Protein AF-A0A8C6SG11-F1 (afdb_monomer_lite)

Secondary structure (DSSP, 8-state):
-HHHHHHHHHHHHHHHHHHHHHHHHHHHHHHH-HHHHHHHHH-HHHHHHHHHHS---

Organism: NCBI:txid47308

Radius of gyration: 19.24 Å; chains: 1; bounding box: 48×27×37 Å

Structure (mmCIF, N/CA/C/O backbone):
data_AF-A0A8C6SG11-F1
#
_entry.id   AF-A0A8C6SG11-F1
#
loop_
_atom_site.group_PDB
_atom_site.id
_atom_site.type_symbol
_atom_site.label_atom_id
_atom_site.label_alt_id
_atom_site.label_comp_id
_atom_site.label_asym_id
_atom_site.label_entity_id
_atom_site.label_seq_id
_atom_site.pdbx_PDB_ins_code
_atom_site.Cartn_x
_atom_site.Cartn_y
_atom_site.Cartn_z
_atom_site.occupancy
_atom_site.B_iso_or_equiv
_atom_site.auth_seq_id
_atom_site.auth_comp_id
_atom_site.auth_asym_id
_atom_site.auth_atom_id
_atom_site.pdbx_PDB_model_num
ATOM 1 N N . MET A 1 1 ? 37.489 -1.141 -18.345 1.00 49.09 1 MET A N 1
ATOM 2 C CA . MET A 1 1 ? 36.276 -0.286 -18.416 1.00 49.09 1 MET A CA 1
ATOM 3 C C . MET A 1 1 ? 34.943 -1.060 -18.444 1.00 49.09 1 MET A C 1
ATOM 5 O O . MET A 1 1 ? 33.910 -0.437 -18.255 1.00 49.09 1 MET A O 1
ATOM 9 N N . ALA A 1 2 ? 34.917 -2.397 -18.573 1.00 54.31 2 ALA A N 1
ATOM 10 C CA . ALA A 1 2 ? 33.662 -3.170 -18.653 1.00 54.31 2 ALA A CA 1
ATOM 11 C C . ALA A 1 2 ? 32.944 -3.451 -17.306 1.00 54.31 2 ALA A C 1
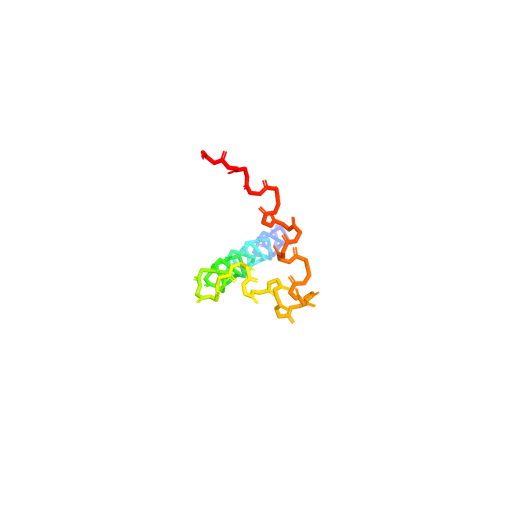ATOM 13 O O . ALA A 1 2 ? 31.753 -3.754 -17.293 1.00 54.31 2 ALA A O 1
ATOM 14 N N . SER A 1 3 ? 33.626 -3.345 -16.159 1.00 59.62 3 SER A N 1
ATOM 15 C CA . SER A 1 3 ? 33.041 -3.640 -14.835 1.00 59.62 3 SER A CA 1
ATOM 16 C C . SER A 1 3 ? 32.130 -2.527 -14.294 1.00 59.62 3 SER A C 1
ATOM 18 O O . SER A 1 3 ? 31.143 -2.815 -13.617 1.00 59.62 3 SER A O 1
ATOM 20 N N . LEU A 1 4 ? 32.417 -1.262 -14.627 1.00 57.16 4 LEU A N 1
ATOM 21 C CA . LEU A 1 4 ? 31.584 -0.104 -14.271 1.00 57.16 4 LEU A CA 1
ATOM 22 C C . LEU A 1 4 ? 30.234 -0.121 -15.002 1.00 57.16 4 LEU A C 1
ATOM 24 O O . LEU A 1 4 ? 29.212 0.175 -14.390 1.00 57.16 4 LEU A O 1
ATOM 28 N N . CYS A 1 5 ? 30.223 -0.545 -16.269 1.00 59.75 5 CYS A N 1
ATOM 29 C CA . CYS A 1 5 ? 29.012 -0.652 -17.086 1.00 59.75 5 CYS A CA 1
ATOM 30 C C . CYS A 1 5 ? 28.004 -1.658 -16.491 1.00 59.75 5 CYS A C 1
ATOM 32 O O . CYS A 1 5 ? 26.829 -1.336 -16.337 1.00 59.75 5 CYS A O 1
ATOM 34 N N . LYS A 1 6 ? 28.469 -2.826 -16.015 1.00 61.66 6 LYS A N 1
ATOM 35 C CA . LYS A 1 6 ? 27.599 -3.829 -15.366 1.00 61.66 6 LYS A CA 1
ATOM 36 C C . LYS A 1 6 ? 27.030 -3.369 -14.016 1.00 61.66 6 LYS A C 1
ATOM 38 O O . LYS A 1 6 ? 25.886 -3.685 -13.698 1.00 61.66 6 LYS A O 1
ATOM 43 N N . ARG A 1 7 ? 27.796 -2.614 -13.215 1.00 62.19 7 ARG A N 1
ATOM 44 C CA . ARG A 1 7 ? 27.298 -2.045 -11.944 1.00 62.19 7 ARG A CA 1
ATOM 45 C C . ARG A 1 7 ? 26.260 -0.950 -12.167 1.00 62.19 7 ARG A C 1
ATOM 47 O O . ARG A 1 7 ? 25.284 -0.898 -11.422 1.00 62.19 7 ARG A O 1
ATOM 54 N N . GLN A 1 8 ? 26.459 -0.092 -13.166 1.00 65.25 8 GLN A N 1
ATOM 55 C CA . GLN A 1 8 ? 25.486 0.947 -13.505 1.00 65.25 8 GLN A CA 1
ATOM 56 C C . GLN A 1 8 ? 24.178 0.332 -14.006 1.00 65.25 8 GLN A C 1
ATOM 58 O O . GLN A 1 8 ? 23.128 0.695 -13.488 1.00 65.25 8 GLN A O 1
ATOM 63 N N . GLN A 1 9 ? 24.245 -0.671 -14.889 1.00 67.88 9 GLN A N 1
ATOM 64 C CA . GLN A 1 9 ? 23.063 -1.408 -15.341 1.00 67.88 9 GLN A CA 1
ATOM 65 C C . GLN A 1 9 ? 22.317 -2.061 -14.165 1.00 67.88 9 GLN A C 1
ATOM 67 O O . GLN A 1 9 ? 21.143 -1.785 -13.963 1.00 67.88 9 GLN A O 1
ATOM 72 N N . CYS A 1 10 ? 23.021 -2.781 -13.281 1.00 69.12 10 CYS A N 1
ATOM 73 C CA . CYS A 1 10 ? 22.426 -3.365 -12.069 1.00 69.12 10 CYS A CA 1
ATOM 74 C C . CYS A 1 10 ? 21.793 -2.309 -11.140 1.00 69.12 10 CYS A C 1
ATOM 76 O O . CYS A 1 10 ? 20.779 -2.558 -10.494 1.00 69.12 10 CYS A O 1
ATOM 78 N N . THR A 1 11 ? 22.359 -1.101 -11.072 1.00 70.25 11 THR A N 1
ATOM 79 C CA . THR A 1 11 ? 21.786 -0.005 -10.274 1.00 70.25 11 THR A CA 1
ATOM 80 C C . THR A 1 11 ? 20.516 0.561 -10.913 1.00 70.25 11 THR A C 1
ATOM 82 O O . THR A 1 11 ? 19.573 0.883 -10.191 1.00 70.25 11 THR A O 1
ATOM 85 N N . ILE A 1 12 ? 20.477 0.669 -12.244 1.00 72.38 12 ILE A N 1
ATOM 86 C CA . ILE A 1 12 ? 19.302 1.107 -13.008 1.00 72.38 12 ILE A CA 1
ATOM 87 C C . ILE A 1 12 ? 18.184 0.070 -12.885 1.00 72.38 12 ILE A C 1
ATOM 89 O O . ILE A 1 12 ? 17.073 0.432 -12.508 1.00 72.38 12 ILE A O 1
ATOM 93 N N . ASP A 1 13 ? 18.490 -1.212 -13.080 1.00 74.81 13 ASP A N 1
ATOM 94 C CA . ASP A 1 13 ? 17.511 -2.299 -12.987 1.00 74.81 13 ASP A CA 1
ATOM 95 C C . ASP A 1 13 ? 16.915 -2.385 -11.571 1.00 74.81 13 ASP A C 1
ATOM 97 O O . ASP A 1 13 ? 15.702 -2.486 -11.396 1.00 74.81 13 ASP A O 1
ATOM 101 N N . ARG A 1 14 ? 17.747 -2.238 -10.526 1.00 77.00 14 ARG A N 1
ATOM 102 C CA . ARG A 1 14 ? 17.269 -2.178 -9.132 1.00 77.00 14 ARG A CA 1
ATOM 103 C C . ARG A 1 14 ? 16.398 -0.955 -8.855 1.00 77.00 14 ARG A C 1
ATOM 105 O O . ARG A 1 14 ? 15.478 -1.052 -8.044 1.00 77.00 14 ARG A O 1
ATOM 112 N N . ARG A 1 15 ? 16.681 0.191 -9.487 1.00 81.56 15 ARG A N 1
ATOM 113 C CA . ARG A 1 15 ? 15.819 1.381 -9.393 1.00 81.56 15 ARG A CA 1
ATOM 114 C C . ARG A 1 15 ? 14.487 1.153 -10.102 1.00 81.56 15 ARG A C 1
ATOM 116 O O . ARG A 1 15 ? 13.468 1.491 -9.513 1.00 81.56 15 ARG A O 1
ATOM 123 N N . GLY A 1 16 ? 14.490 0.547 -11.290 1.00 87.50 16 GLY A N 1
ATOM 124 C CA . GLY A 1 16 ? 13.274 0.203 -12.033 1.00 87.50 16 GLY A CA 1
ATOM 125 C C . GLY A 1 16 ? 12.379 -0.752 -11.248 1.00 87.50 16 GLY A C 1
ATOM 126 O O . GLY A 1 16 ? 11.221 -0.444 -10.991 1.00 87.50 16 GLY A O 1
ATOM 127 N N . PHE A 1 17 ? 12.948 -1.841 -10.728 1.00 87.69 17 PHE A N 1
ATOM 128 C CA . PHE A 1 17 ? 12.206 -2.787 -9.893 1.00 87.69 17 PHE A CA 1
ATOM 129 C C . PHE A 1 17 ? 11.637 -2.134 -8.625 1.00 87.69 17 PHE A C 1
ATOM 131 O O . PHE A 1 17 ? 10.503 -2.396 -8.230 1.00 87.69 17 PHE A O 1
ATOM 138 N N . ARG A 1 18 ? 12.401 -1.236 -7.988 1.00 90.88 18 ARG A N 1
ATOM 139 C CA . ARG A 1 18 ? 11.907 -0.488 -6.827 1.00 90.88 18 ARG A CA 1
ATOM 140 C C . ARG A 1 18 ? 10.755 0.449 -7.196 1.00 90.88 18 ARG A C 1
ATOM 142 O O . ARG A 1 18 ? 9.783 0.503 -6.454 1.00 90.88 18 ARG A O 1
ATOM 149 N N . GLN A 1 19 ? 10.837 1.138 -8.332 1.00 93.31 19 GLN A N 1
ATOM 150 C CA . GLN A 1 19 ? 9.751 1.987 -8.830 1.00 93.31 19 GLN A CA 1
ATOM 151 C C . GLN A 1 19 ? 8.489 1.182 -9.138 1.00 93.31 19 GLN A C 1
ATOM 153 O O . GLN A 1 19 ? 7.391 1.623 -8.803 1.00 93.31 19 GLN A O 1
ATOM 158 N N . GLU A 1 20 ? 8.627 -0.000 -9.736 1.00 94.88 20 GLU A N 1
ATOM 159 C CA . GLU A 1 20 ? 7.494 -0.891 -9.973 1.00 94.88 20 GLU A CA 1
ATOM 160 C C . GLU A 1 20 ? 6.859 -1.332 -8.656 1.00 94.88 20 GLU A C 1
ATOM 162 O O . GLU A 1 20 ? 5.649 -1.182 -8.493 1.00 94.88 20 GLU A O 1
ATOM 167 N N . LEU A 1 21 ? 7.653 -1.788 -7.684 1.00 94.88 21 LEU A N 1
ATOM 168 C CA . LEU A 1 21 ? 7.145 -2.154 -6.360 1.00 94.88 21 LEU A CA 1
ATOM 169 C C . LEU A 1 21 ? 6.454 -0.985 -5.653 1.00 94.88 21 LEU A C 1
ATOM 171 O O . LEU A 1 21 ? 5.386 -1.174 -5.073 1.00 94.88 21 LEU A O 1
ATOM 175 N N . ASP A 1 22 ? 7.024 0.217 -5.715 1.00 94.50 22 ASP A N 1
ATOM 176 C CA . ASP A 1 22 ? 6.416 1.408 -5.121 1.00 94.50 22 ASP A CA 1
ATOM 177 C C . ASP A 1 22 ? 5.102 1.772 -5.835 1.00 94.50 22 ASP A C 1
ATOM 179 O O . ASP A 1 22 ? 4.115 2.104 -5.176 1.00 94.50 22 ASP A O 1
ATOM 183 N N . SER A 1 23 ? 5.038 1.626 -7.165 1.00 95.19 23 SER A N 1
ATOM 184 C CA . SER A 1 23 ? 3.801 1.798 -7.938 1.00 95.19 23 SER A CA 1
ATOM 185 C C . SER A 1 23 ? 2.738 0.776 -7.533 1.00 95.19 23 SER A C 1
ATOM 187 O O . SER A 1 23 ? 1.585 1.140 -7.301 1.00 95.19 23 SER A O 1
ATOM 189 N N . TRP A 1 24 ? 3.121 -0.493 -7.389 1.00 96.62 24 TRP A N 1
ATOM 190 C CA . TRP A 1 24 ? 2.237 -1.560 -6.922 1.00 96.62 24 TRP A CA 1
ATOM 191 C C . TRP A 1 24 ? 1.741 -1.311 -5.503 1.00 96.62 24 TRP A C 1
ATOM 193 O O . TRP A 1 24 ? 0.542 -1.408 -5.256 1.00 96.62 24 TRP A O 1
ATOM 203 N N . ARG A 1 25 ? 2.626 -0.919 -4.584 1.00 94.12 25 ARG A N 1
ATOM 204 C CA . ARG A 1 25 ? 2.257 -0.538 -3.218 1.00 94.12 25 ARG A CA 1
ATOM 205 C C . ARG A 1 25 ? 1.246 0.606 -3.221 1.00 94.12 25 ARG A C 1
ATOM 207 O O . ARG A 1 25 ? 0.264 0.545 -2.488 1.00 94.12 25 ARG A O 1
ATOM 214 N N . HIS A 1 26 ? 1.465 1.631 -4.043 1.00 95.62 26 HIS A N 1
ATOM 215 C CA . HIS A 1 26 ? 0.555 2.769 -4.138 1.00 95.62 26 HIS A CA 1
ATOM 216 C C . HIS A 1 26 ? -0.817 2.355 -4.683 1.00 95.62 26 HIS A C 1
ATOM 218 O O . HIS A 1 26 ? -1.841 2.699 -4.097 1.00 95.62 26 HIS A O 1
ATOM 224 N N . LYS A 1 27 ? -0.841 1.553 -5.756 1.00 96.12 27 LYS A N 1
ATOM 225 C CA . LYS A 1 27 ? -2.077 0.990 -6.317 1.00 96.12 27 LYS A CA 1
ATOM 226 C C . LYS A 1 27 ? -2.815 0.128 -5.299 1.00 96.12 27 LYS A C 1
ATOM 228 O O . LYS A 1 27 ? -4.018 0.279 -5.162 1.00 96.12 27 LYS A O 1
ATOM 233 N N . LEU A 1 28 ? -2.111 -0.722 -4.554 1.00 94.81 28 LEU A N 1
ATOM 234 C CA . LEU A 1 28 ? -2.711 -1.575 -3.530 1.00 94.81 28 LEU A CA 1
ATOM 235 C C . LEU A 1 28 ? -3.385 -0.741 -2.437 1.00 94.81 28 LEU A C 1
ATOM 237 O O . LEU A 1 28 ? -4.551 -0.968 -2.129 1.00 94.81 28 LEU A O 1
ATOM 241 N N . ILE A 1 29 ? -2.676 0.252 -1.894 1.00 95.81 29 ILE A N 1
ATOM 242 C CA . ILE A 1 29 ? -3.221 1.141 -0.861 1.00 95.81 29 ILE A CA 1
ATOM 243 C C . ILE A 1 29 ? -4.428 1.917 -1.395 1.00 95.81 29 ILE A C 1
ATOM 245 O O . ILE A 1 29 ? -5.407 2.072 -0.675 1.00 95.81 29 ILE A O 1
ATOM 249 N N . HIS A 1 30 ? -4.390 2.376 -2.646 1.00 94.44 30 HIS A N 1
ATOM 250 C CA . HIS A 1 30 ? -5.507 3.098 -3.251 1.00 94.44 30 HIS A CA 1
ATOM 251 C C . HIS A 1 30 ? -6.715 2.19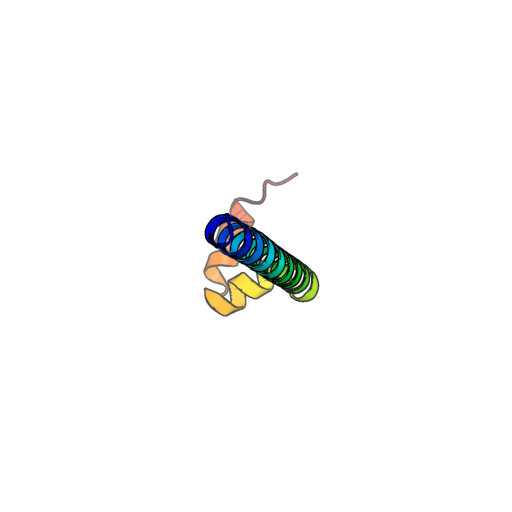2 -3.539 1.00 94.44 30 HIS A C 1
ATOM 253 O O . HIS A 1 30 ? -7.852 2.594 -3.320 1.00 94.44 30 HIS A O 1
ATOM 259 N N . CYS A 1 31 ? -6.492 0.979 -4.051 1.00 95.88 31 CYS A N 1
ATOM 260 C CA . CYS A 1 31 ? -7.561 0.047 -4.412 1.00 95.88 31 CYS A CA 1
ATOM 261 C C . CYS A 1 31 ? -8.238 -0.576 -3.191 1.00 95.88 31 CYS A C 1
ATOM 263 O O . CYS A 1 31 ? -9.444 -0.792 -3.219 1.00 95.88 31 CYS A O 1
ATOM 265 N N . VAL A 1 32 ? -7.467 -0.895 -2.151 1.00 94.25 32 VAL A N 1
ATOM 266 C CA . VAL A 1 32 ? -7.973 -1.575 -0.949 1.00 94.25 32 VAL A CA 1
ATOM 267 C C . VAL A 1 32 ? -8.327 -0.576 0.153 1.00 94.25 32 VAL A C 1
ATOM 269 O O . VAL A 1 32 ? -9.230 -0.829 0.937 1.00 94.25 32 VAL A O 1
ATOM 272 N N . GLY A 1 33 ? -7.653 0.573 0.198 1.00 93.19 33 GLY A N 1
ATOM 273 C CA . GLY A 1 33 ? -7.760 1.533 1.290 1.00 93.19 33 GLY A CA 1
ATOM 274 C C . GLY A 1 33 ? -6.781 1.214 2.421 1.00 93.19 33 GLY A C 1
ATOM 275 O O . GLY A 1 33 ? -6.603 0.066 2.827 1.00 93.19 33 GLY A O 1
ATOM 276 N N . PHE A 1 34 ? -6.128 2.249 2.951 1.00 90.81 34 PHE A N 1
ATOM 277 C CA . PHE A 1 34 ? -5.153 2.092 4.034 1.00 90.81 34 PHE A CA 1
ATOM 278 C C . PHE A 1 34 ? -5.787 1.547 5.324 1.00 90.81 34 PHE A C 1
ATOM 280 O O . PHE A 1 34 ? -5.225 0.649 5.944 1.00 90.81 34 PHE A O 1
ATOM 287 N N . GLU A 1 35 ? -6.969 2.051 5.693 1.00 91.38 35 GLU A N 1
ATOM 288 C CA . GLU A 1 35 ? -7.705 1.634 6.897 1.00 91.38 35 GLU A CA 1
ATOM 289 C C . GLU A 1 35 ? -8.070 0.136 6.828 1.00 91.38 35 GLU A C 1
ATOM 291 O O . GLU A 1 35 ? -7.841 -0.592 7.789 1.00 91.38 35 GLU A O 1
ATOM 296 N N . SER A 1 36 ? -8.500 -0.359 5.662 1.00 92.00 36 SER A N 1
ATOM 297 C CA . SER A 1 36 ? -8.839 -1.775 5.450 1.00 92.00 36 SER A CA 1
ATOM 298 C C . SER A 1 36 ? -7.619 -2.705 5.479 1.00 92.00 36 SER A C 1
ATOM 300 O O . SER A 1 36 ? -7.709 -3.830 5.967 1.00 92.00 36 SER A O 1
ATOM 302 N N . ILE A 1 37 ? -6.456 -2.248 4.998 1.00 93.12 37 ILE A N 1
ATOM 303 C CA . ILE A 1 37 ? -5.194 -2.998 5.136 1.00 93.12 37 ILE A CA 1
ATOM 304 C C . ILE A 1 37 ? -4.795 -3.105 6.613 1.00 93.12 37 ILE A C 1
ATOM 306 O O . ILE A 1 37 ? -4.375 -4.173 7.059 1.00 93.12 37 ILE A O 1
ATOM 310 N N . LEU A 1 38 ? -4.914 -2.011 7.371 1.00 92.56 38 LEU A N 1
ATOM 311 C CA . LEU A 1 38 ? -4.600 -2.010 8.798 1.00 92.56 38 LEU A CA 1
ATOM 312 C C . LEU A 1 38 ? -5.534 -2.928 9.586 1.00 92.56 38 LEU A C 1
ATOM 314 O O . LEU A 1 38 ? -5.047 -3.719 10.388 1.00 92.56 38 LEU A O 1
ATOM 318 N N . GLU A 1 39 ? -6.836 -2.877 9.307 1.00 93.50 39 GLU A N 1
ATOM 319 C CA . GLU A 1 39 ? -7.822 -3.759 9.933 1.00 93.50 39 GLU A CA 1
ATOM 320 C C . GLU A 1 39 ? -7.521 -5.238 9.648 1.00 93.50 39 GLU A C 1
ATOM 322 O O . GLU A 1 39 ? -7.555 -6.063 10.558 1.00 93.50 39 GLU A O 1
ATOM 327 N N . GLY A 1 40 ? -7.148 -5.581 8.411 1.00 92.62 40 GLY A N 1
ATOM 328 C CA . GLY A 1 40 ? -6.823 -6.960 8.041 1.00 92.62 40 GLY A CA 1
ATOM 329 C C . GLY A 1 40 ? -5.534 -7.505 8.670 1.00 92.62 40 GLY A C 1
ATOM 330 O O . GLY A 1 40 ? -5.444 -8.704 8.924 1.00 92.62 40 GLY A O 1
ATOM 331 N N . LEU A 1 41 ? -4.529 -6.656 8.912 1.00 94.00 41 LEU A N 1
ATOM 332 C CA . LEU A 1 41 ? -3.229 -7.080 9.454 1.00 94.00 41 LEU A CA 1
ATOM 333 C C . LEU A 1 41 ? -3.153 -7.019 10.981 1.00 94.00 41 LEU A C 1
ATOM 335 O O . LEU A 1 41 ? -2.515 -7.871 11.596 1.00 94.00 41 LEU A O 1
ATOM 339 N N . PHE A 1 42 ? -3.759 -5.996 11.578 1.00 91.81 42 PHE A N 1
ATOM 340 C CA . PHE A 1 42 ? -3.618 -5.676 12.999 1.00 91.81 42 PHE A CA 1
ATOM 341 C C . PHE A 1 42 ? -4.942 -5.750 13.762 1.00 91.81 42 PHE A C 1
ATOM 343 O O . PHE A 1 42 ? -4.951 -5.592 14.980 1.00 91.81 42 PHE A O 1
ATOM 350 N N . GLY A 1 43 ? -6.048 -6.018 13.069 1.00 90.50 43 GLY A N 1
ATOM 351 C CA . GLY A 1 43 ? -7.379 -6.018 13.653 1.00 90.50 43 GLY A CA 1
ATOM 352 C C . GLY A 1 43 ? -7.985 -4.613 13.771 1.00 90.50 43 GLY A C 1
ATOM 353 O O . GLY A 1 43 ? -7.337 -3.601 13.485 1.00 90.50 43 GLY A O 1
ATOM 354 N N . PRO A 1 44 ? -9.255 -4.539 14.198 1.00 90.88 44 PRO A N 1
ATOM 355 C CA . PRO A 1 44 ? -10.010 -3.289 14.226 1.00 90.88 44 PRO A CA 1
ATOM 356 C C . PRO A 1 44 ? -9.555 -2.307 15.318 1.00 90.88 44 PRO A C 1
ATOM 358 O O . PRO A 1 44 ? -9.736 -1.104 15.140 1.00 90.88 44 PRO A O 1
ATOM 361 N N . GLU A 1 45 ? -8.949 -2.774 16.419 1.00 91.00 45 GLU A N 1
ATOM 362 C CA . GLU A 1 45 ? -8.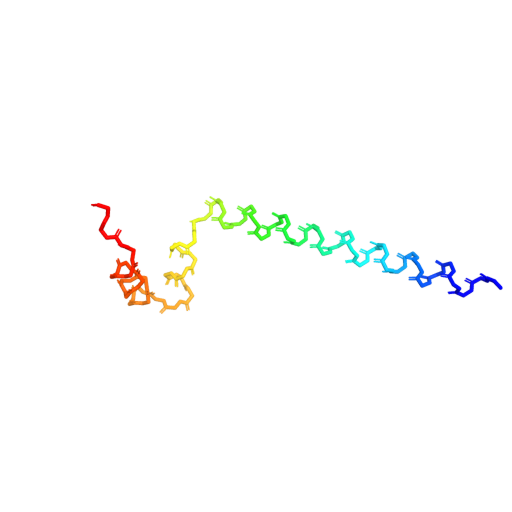515 -1.913 17.540 1.00 91.00 45 GLU A CA 1
ATOM 363 C C . GLU A 1 45 ? -7.521 -0.835 17.089 1.00 91.00 45 GLU A C 1
ATOM 365 O O . GLU A 1 45 ? -7.718 0.345 17.374 1.00 91.00 45 GLU A O 1
ATOM 370 N N . LEU A 1 46 ? -6.514 -1.204 16.288 1.00 87.75 46 LEU A N 1
ATOM 371 C CA . LEU A 1 46 ? -5.522 -0.243 15.796 1.00 87.75 46 LEU A CA 1
ATOM 372 C C . LEU A 1 46 ? -6.162 0.855 14.934 1.00 87.75 46 LEU A C 1
ATOM 374 O O . LEU A 1 46 ? -5.764 2.018 14.998 1.00 87.75 46 LEU A O 1
ATOM 378 N N . VAL A 1 47 ? -7.152 0.503 14.112 1.00 88.56 47 VAL A N 1
ATOM 379 C CA . VAL A 1 47 ? -7.853 1.479 13.269 1.00 88.56 47 VAL A CA 1
ATOM 380 C C . VAL A 1 47 ? -8.675 2.434 14.131 1.00 88.56 47 VAL A C 1
ATOM 382 O O . VAL A 1 47 ? -8.657 3.637 13.872 1.00 88.56 47 VAL A O 1
ATOM 385 N N . GLN A 1 48 ? -9.348 1.929 15.170 1.00 89.12 48 GLN A N 1
ATOM 386 C CA . GLN A 1 48 ? -10.119 2.747 16.112 1.00 89.12 48 GLN A CA 1
ATOM 387 C C . GLN A 1 48 ? -9.229 3.743 16.861 1.00 89.12 48 GLN A C 1
ATOM 389 O O . GLN A 1 48 ? -9.560 4.928 16.916 1.00 89.12 48 GLN A O 1
ATOM 394 N N . ASP A 1 49 ? -8.070 3.296 17.345 1.00 88.62 49 ASP A N 1
ATOM 395 C CA . ASP A 1 49 ? -7.099 4.162 18.015 1.00 88.62 49 ASP A CA 1
ATOM 396 C C . A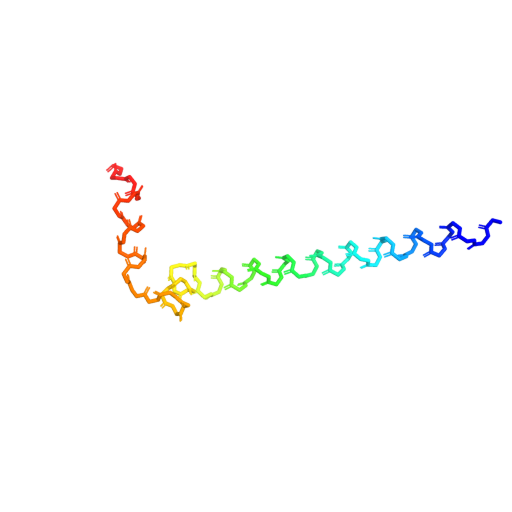SP A 1 49 ? -6.595 5.269 17.084 1.00 88.62 49 ASP A C 1
ATOM 398 O O . ASP A 1 49 ? -6.510 6.434 17.472 1.00 88.62 49 ASP A O 1
ATOM 402 N N . LEU A 1 50 ? -6.319 4.942 15.819 1.00 86.75 50 LEU A N 1
ATOM 403 C CA . LEU A 1 50 ? -5.886 5.927 14.827 1.00 86.75 50 LEU A CA 1
ATOM 404 C C . LEU A 1 50 ? -6.977 6.954 14.487 1.00 86.75 50 LEU A C 1
ATOM 406 O O . LEU A 1 50 ? -6.645 8.113 14.225 1.00 86.75 50 LEU A O 1
ATOM 410 N N . GLN A 1 51 ? -8.265 6.583 14.528 1.00 85.62 51 GLN A N 1
ATOM 411 C CA . GLN A 1 51 ? -9.358 7.549 14.345 1.00 85.62 51 GLN A CA 1
ATOM 412 C C . GLN A 1 51 ? -9.378 8.612 15.454 1.00 85.62 51 GLN A C 1
ATOM 414 O O . GLN A 1 51 ? -9.744 9.752 15.173 1.00 85.62 51 GLN A O 1
ATOM 419 N N . LEU A 1 52 ? -8.930 8.299 16.678 1.00 85.31 52 LEU A N 1
ATOM 420 C CA . LEU A 1 52 ? -8.836 9.281 1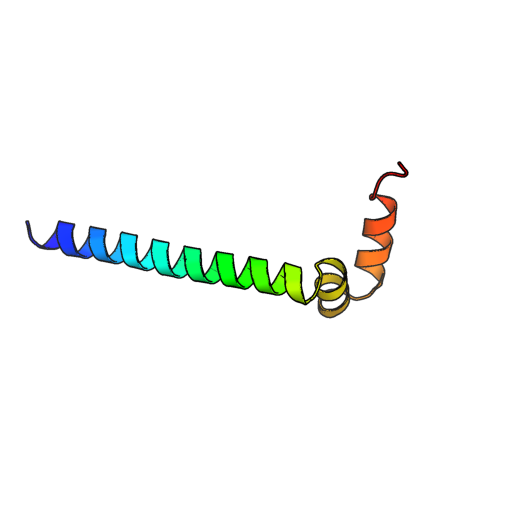7.771 1.00 85.31 52 LEU A CA 1
ATOM 421 C C . LEU A 1 52 ? -7.832 10.404 17.465 1.00 85.31 52 LEU A C 1
ATOM 423 O O . LEU A 1 52 ? -7.998 11.530 17.933 1.00 85.31 52 LEU A O 1
ATOM 427 N N . PHE A 1 53 ? -6.808 10.108 16.659 1.00 82.44 53 PHE A N 1
ATOM 428 C CA . PHE A 1 53 ? -5.782 11.066 16.239 1.00 82.44 53 PHE A CA 1
ATOM 429 C C . PHE A 1 53 ? -6.105 11.771 14.920 1.00 82.44 53 PHE A C 1
ATOM 431 O O . PHE A 1 53 ? -5.427 12.738 14.559 1.00 82.44 53 PHE A O 1
ATOM 438 N N . LYS A 1 54 ? -7.139 11.327 14.194 1.00 79.94 54 LYS A N 1
ATOM 439 C CA . LYS A 1 54 ? -7.651 12.023 13.013 1.00 79.94 54 LYS A CA 1
ATOM 440 C C . LYS A 1 54 ? -8.375 13.267 13.520 1.00 79.94 54 LYS A C 1
ATOM 442 O O . LYS A 1 54 ? -9.543 13.209 13.892 1.00 79.94 54 LYS A O 1
ATOM 447 N N . GLY A 1 55 ? -7.621 14.362 13.643 1.00 71.06 55 GLY A N 1
ATOM 448 C CA . GLY A 1 55 ? -8.086 15.614 14.232 1.00 71.06 55 GLY A CA 1
ATOM 449 C C . GLY A 1 55 ? -9.492 15.965 13.751 1.00 71.06 55 GLY A C 1
ATOM 450 O O . GLY A 1 55 ? -9.759 15.949 12.549 1.00 71.06 55 GLY A O 1
ATOM 451 N N . LYS A 1 56 ? -10.394 16.246 14.698 1.00 61.06 56 LYS A N 1
ATOM 452 C CA . LYS A 1 56 ? -11.674 16.890 14.394 1.00 61.06 56 LYS A CA 1
ATOM 453 C C . LYS A 1 56 ? -11.353 18.189 13.655 1.00 61.06 56 LYS A C 1
ATOM 455 O O . LYS A 1 56 ? -10.798 19.098 14.269 1.00 61.06 56 LYS A O 1
ATOM 460 N N . ASN A 1 57 ? -11.650 18.231 12.357 1.00 55.66 57 ASN A N 1
ATOM 461 C CA . ASN A 1 57 ? -11.816 19.494 11.641 1.00 55.66 57 ASN A CA 1
ATOM 462 C C . ASN A 1 57 ? -12.939 20.306 12.289 1.00 55.66 57 ASN A C 1
ATOM 464 O O . ASN A 1 57 ? -13.962 19.682 12.663 1.00 55.66 57 ASN A O 1
#

pLDDT: mean 83.12, std 13.57, range [49.09, 96.62]

Sequence (57 aa):
MASLCKRQQCTIDRRGFRQELDSWRHKLIHCVGFESILEGLFGPELV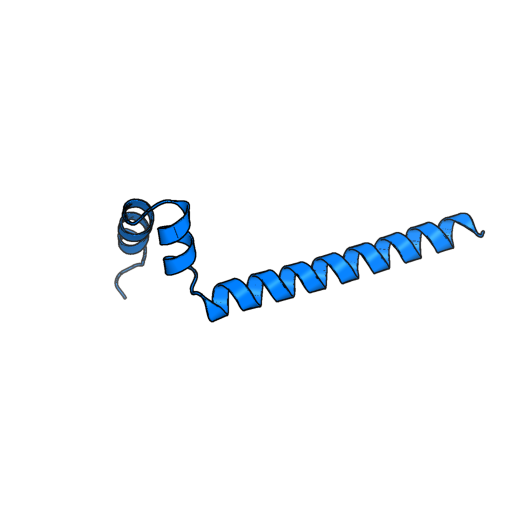QDLQLFKGKN

Foldseek 3Di:
DVVVVVVVVVVVVVVVVVVVVVVVVVCCCVVCPPLNVCCVPPNNVVSVVVVVVVDDD